Protein AF-A0A522F160-F1 (afdb_monomer)

Radius of gyration: 17.43 Å; Cα contacts (8 Å, |Δi|>4): 40; chains: 1; bounding bo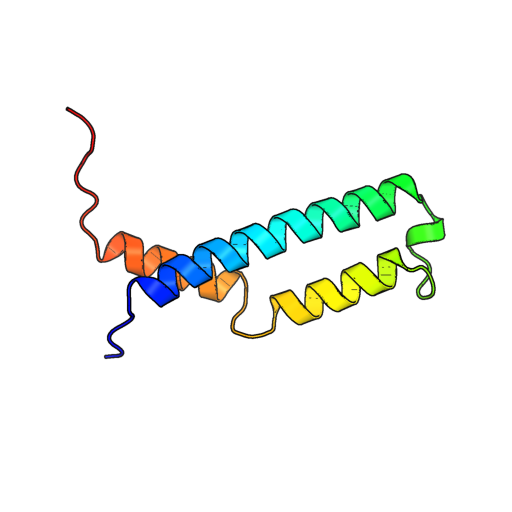x: 53×15×48 Å

Mean predicted aligned error: 8.34 Å

Secondary structure (DSSP, 8-state):
-----HHHHHHHHHHHHHHHHHHHHHHHHHHHTGGGGGSTTSHHHHHHHHHHHHHHTTS-HHHHHHHHHHHHHHS-------

Structure (mmCIF, N/CA/C/O backbone):
data_AF-A0A522F160-F1
#
_entry.id   AF-A0A522F160-F1
#
loop_
_atom_site.group_PDB
_atom_site.id
_atom_site.type_symbol
_atom_site.label_atom_id
_atom_site.label_alt_id
_atom_site.label_comp_id
_atom_site.label_asym_id
_atom_site.label_entity_id
_atom_site.label_seq_id
_atom_site.pdbx_PDB_ins_code
_atom_site.Cartn_x
_atom_site.Cartn_y
_atom_site.Cartn_z
_atom_site.occupancy
_atom_site.B_iso_or_equiv
_atom_site.auth_seq_id
_atom_site.auth_comp_id
_atom_site.auth_asym_id
_atom_site.auth_atom_id
_atom_site.pdbx_PDB_model_num
ATOM 1 N N . MET A 1 1 ? -5.908 -6.310 30.073 1.00 36.88 1 MET A N 1
ATOM 2 C CA . MET A 1 1 ? -6.963 -5.845 29.149 1.00 36.88 1 MET A CA 1
ATOM 3 C C . MET A 1 1 ? -6.577 -4.446 28.705 1.00 36.88 1 MET A C 1
ATOM 5 O O . MET A 1 1 ? -6.677 -3.534 29.513 1.00 36.88 1 MET A O 1
ATOM 9 N N . HIS A 1 2 ? -6.015 -4.287 27.503 1.00 39.50 2 HIS A N 1
ATOM 10 C CA . HIS A 1 2 ? -5.703 -2.955 26.981 1.00 39.50 2 HIS A CA 1
ATOM 11 C C . HIS A 1 2 ? -7.020 -2.279 26.600 1.00 39.50 2 HIS A C 1
ATOM 13 O O . HIS A 1 2 ? -7.742 -2.769 25.737 1.00 39.50 2 HIS A O 1
ATOM 19 N N . THR A 1 3 ? -7.353 -1.188 27.282 1.00 45.22 3 THR A N 1
ATOM 20 C CA . THR A 1 3 ? -8.419 -0.267 26.888 1.00 45.22 3 THR A CA 1
ATOM 21 C C . 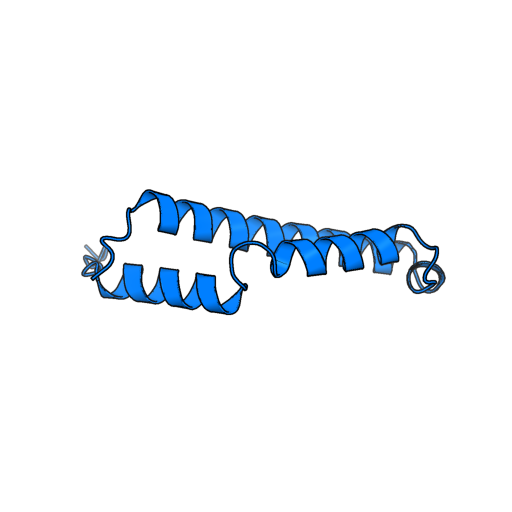THR A 1 3 ? -8.009 0.404 25.580 1.00 45.22 3 THR A C 1
ATOM 23 O O . THR A 1 3 ? -7.320 1.421 25.604 1.00 45.22 3 THR A O 1
ATOM 26 N N . GLN A 1 4 ? -8.369 -0.211 24.451 1.00 56.31 4 GLN A N 1
ATOM 27 C CA . GLN A 1 4 ? -8.190 0.374 23.124 1.00 56.31 4 GLN A CA 1
ATOM 28 C C . GLN A 1 4 ? -9.072 1.609 22.996 1.00 56.31 4 GLN A C 1
ATOM 30 O O . GLN A 1 4 ? -10.246 1.602 23.381 1.00 56.31 4 GLN A O 1
ATOM 35 N N . THR A 1 5 ? -8.478 2.693 22.510 1.00 61.22 5 THR A N 1
ATOM 36 C CA . THR A 1 5 ? -9.188 3.965 22.384 1.00 61.22 5 THR A CA 1
ATOM 37 C C . THR A 1 5 ? -9.804 4.081 20.989 1.00 61.22 5 THR A C 1
ATOM 39 O O . THR A 1 5 ? -9.192 3.650 20.013 1.00 61.22 5 THR A O 1
ATOM 42 N N . PRO A 1 6 ? -10.977 4.724 20.840 1.00 64.81 6 PRO A N 1
ATOM 43 C CA . PRO A 1 6 ? -11.612 4.933 19.533 1.00 64.81 6 PRO A CA 1
ATOM 44 C C . PRO A 1 6 ? -10.687 5.571 18.480 1.00 64.81 6 PRO A C 1
ATOM 46 O O . PRO A 1 6 ? -10.878 5.377 17.281 1.00 64.81 6 PRO A O 1
ATOM 49 N N . ILE A 1 7 ? -9.678 6.323 18.931 1.00 73.81 7 ILE A N 1
ATOM 50 C CA . ILE A 1 7 ? -8.664 6.972 18.098 1.00 73.81 7 ILE A CA 1
ATOM 51 C C . ILE A 1 7 ? -7.784 5.933 17.389 1.00 73.81 7 ILE A C 1
ATOM 53 O O . ILE A 1 7 ? -7.540 6.073 16.196 1.00 73.81 7 ILE A O 1
ATOM 57 N N . GLU A 1 8 ? -7.353 4.870 18.071 1.00 70.25 8 GLU A N 1
ATOM 58 C CA . GLU A 1 8 ? -6.505 3.816 17.486 1.00 70.25 8 GLU A CA 1
ATOM 59 C C . GLU A 1 8 ? -7.227 3.070 16.358 1.00 70.25 8 GLU A C 1
ATOM 61 O O . GLU A 1 8 ? -6.637 2.768 15.316 1.00 70.25 8 GLU A O 1
ATOM 66 N N . SER A 1 9 ? -8.529 2.843 16.524 1.00 72.62 9 SER A N 1
ATOM 67 C CA . SER A 1 9 ? -9.373 2.216 15.507 1.00 72.62 9 SER A CA 1
ATOM 68 C C . SER A 1 9 ? -9.602 3.135 14.305 1.00 72.62 9 SER A C 1
ATOM 70 O O . SER A 1 9 ? -9.460 2.690 13.168 1.00 72.62 9 SER A O 1
ATOM 72 N N . ILE A 1 10 ? -9.843 4.435 14.512 1.00 78.94 10 ILE A N 1
ATOM 73 C CA . ILE A 1 10 ? -9.924 5.416 13.410 1.00 78.94 10 ILE A CA 1
ATOM 74 C C . ILE A 1 10 ? -8.593 5.498 12.646 1.00 78.94 10 ILE A C 1
ATOM 76 O O . ILE A 1 10 ? -8.585 5.449 11.416 1.00 78.94 10 ILE A O 1
ATOM 80 N N . LEU A 1 11 ? -7.464 5.564 13.357 1.00 82.06 11 LEU A N 1
ATOM 81 C CA . LEU A 1 11 ? -6.132 5.583 12.747 1.00 82.06 11 LEU A CA 1
ATOM 82 C C . LEU A 1 11 ? -5.848 4.300 11.957 1.00 82.06 11 LEU A C 1
ATOM 84 O O . LEU A 1 11 ? -5.251 4.369 10.884 1.00 82.06 11 LEU A O 1
ATOM 88 N N . SER A 1 12 ? -6.325 3.148 12.435 1.00 81.44 12 SER A N 1
ATOM 89 C CA . SER A 1 12 ? -6.214 1.871 11.722 1.00 81.44 12 SER A CA 1
ATOM 90 C C . SER A 1 12 ? -7.008 1.870 10.411 1.00 81.44 12 SER A C 1
ATOM 92 O O . SER A 1 12 ? -6.494 1.397 9.398 1.00 81.44 12 SER A O 1
ATOM 94 N N . VAL A 1 13 ? -8.221 2.446 10.386 1.00 82.31 13 VAL A N 1
ATOM 95 C CA . VAL A 1 13 ? -8.995 2.620 9.138 1.00 82.31 13 VAL A CA 1
ATOM 96 C C . VAL A 1 13 ? -8.253 3.528 8.161 1.00 82.31 13 VAL A C 1
ATOM 98 O O . VAL A 1 13 ? -8.075 3.155 7.003 1.00 82.31 13 VAL A O 1
ATOM 101 N N . ILE A 1 14 ? -7.802 4.701 8.623 1.00 85.75 14 ILE A N 1
ATOM 102 C CA . ILE A 1 14 ? -7.105 5.685 7.780 1.00 85.75 14 ILE A CA 1
ATOM 103 C C . ILE A 1 14 ? -5.842 5.065 7.184 1.00 85.75 14 ILE A C 1
ATOM 105 O O . ILE A 1 14 ? -5.627 5.131 5.977 1.00 85.75 14 ILE A O 1
ATOM 109 N N . LYS A 1 15 ? -5.026 4.410 8.016 1.00 86.00 15 LYS A N 1
ATOM 110 C CA . LYS A 1 15 ? -3.800 3.747 7.572 1.00 86.00 15 LYS A CA 1
ATOM 111 C C . LYS A 1 15 ? -4.096 2.672 6.525 1.00 86.00 15 LYS A C 1
ATOM 113 O O . LYS A 1 15 ? -3.426 2.633 5.496 1.00 86.00 15 LYS A O 1
ATOM 118 N N . LEU A 1 16 ? -5.105 1.832 6.761 1.00 87.19 16 LEU A N 1
ATOM 119 C CA . LEU A 1 16 ? -5.495 0.769 5.836 1.00 87.19 16 LEU A CA 1
ATOM 120 C C . LEU A 1 16 ? -5.958 1.320 4.479 1.00 87.19 16 LEU A C 1
ATOM 122 O O . LEU A 1 16 ? -5.596 0.753 3.448 1.00 87.19 16 LEU A O 1
ATOM 126 N N . ALA A 1 17 ? -6.749 2.395 4.481 1.00 88.19 17 ALA A N 1
ATOM 127 C CA . ALA A 1 17 ? -7.209 3.057 3.263 1.00 88.19 17 ALA A CA 1
ATOM 128 C C . ALA A 1 17 ? -6.028 3.647 2.480 1.00 88.19 17 ALA A C 1
ATOM 130 O O . ALA A 1 17 ? -5.814 3.270 1.332 1.00 88.19 17 ALA A O 1
ATOM 131 N N . CYS A 1 18 ? -5.185 4.450 3.139 1.00 90.25 18 CYS A N 1
ATOM 132 C CA . CYS A 1 18 ? -4.013 5.062 2.513 1.00 90.25 18 CYS A CA 1
ATOM 133 C C . CYS A 1 18 ? -3.057 4.026 1.910 1.00 90.25 18 CYS A C 1
ATOM 135 O O . CYS A 1 18 ? -2.566 4.216 0.801 1.00 90.25 18 CYS A O 1
ATOM 137 N N . ILE A 1 19 ? -2.790 2.920 2.614 1.00 90.75 19 ILE A N 1
ATOM 138 C CA . ILE A 1 19 ? -1.936 1.849 2.086 1.00 90.75 19 ILE A CA 1
ATOM 139 C C . ILE A 1 19 ? -2.539 1.262 0.808 1.00 90.75 19 ILE A C 1
ATOM 141 O O . ILE A 1 19 ? -1.806 1.073 -0.158 1.00 90.75 19 ILE A O 1
ATOM 145 N N . ASN A 1 20 ? -3.842 0.975 0.776 1.00 90.12 20 ASN A N 1
ATOM 146 C CA . ASN A 1 20 ? -4.457 0.383 -0.414 1.00 90.12 20 ASN A CA 1
ATOM 147 C C . ASN A 1 20 ? -4.442 1.366 -1.592 1.00 90.12 20 ASN A C 1
ATOM 149 O O . ASN A 1 20 ? -4.006 0.995 -2.676 1.00 90.12 20 ASN A O 1
ATOM 153 N N . ASP A 1 21 ? -4.832 2.620 -1.368 1.00 94.19 21 ASP A N 1
ATOM 154 C CA . ASP A 1 21 ? -4.923 3.620 -2.438 1.00 94.19 21 ASP A CA 1
ATOM 155 C C . ASP A 1 21 ? -3.547 3.921 -3.051 1.00 94.19 21 ASP A C 1
ATOM 157 O O . ASP A 1 21 ? -3.396 3.997 -4.272 1.00 94.19 21 ASP A O 1
ATOM 161 N N . VAL A 1 22 ? -2.509 4.031 -2.213 1.00 94.50 22 VAL A N 1
ATOM 162 C CA . VAL A 1 22 ? -1.132 4.228 -2.689 1.00 94.50 22 VAL A CA 1
ATOM 163 C C . VAL A 1 22 ? -0.624 2.995 -3.439 1.00 94.50 22 VAL A C 1
ATOM 165 O O . VAL A 1 22 ? 0.078 3.150 -4.438 1.00 94.50 22 VAL A O 1
ATOM 168 N N . HIS A 1 23 ? -0.984 1.782 -3.005 1.00 95.00 23 HIS A N 1
ATOM 169 C CA . HIS A 1 23 ? -0.610 0.554 -3.709 1.00 95.00 23 HIS A CA 1
ATOM 170 C C . HIS A 1 23 ? -1.160 0.541 -5.138 1.00 95.00 23 HIS A C 1
ATOM 172 O O . HIS A 1 23 ? -0.399 0.364 -6.088 1.00 95.00 23 HIS A O 1
ATOM 178 N N . GLU A 1 24 ? -2.463 0.787 -5.287 1.00 96.62 24 GLU A N 1
ATOM 179 C CA . GLU A 1 24 ? -3.137 0.832 -6.589 1.00 96.62 24 GLU A CA 1
ATOM 180 C C . GLU A 1 24 ? -2.516 1.902 -7.498 1.00 96.62 24 GLU A C 1
ATOM 182 O O . GLU A 1 24 ? -2.214 1.640 -8.662 1.00 96.62 24 GLU A O 1
ATOM 187 N N . ALA A 1 25 ? -2.215 3.089 -6.958 1.00 97.12 25 ALA A N 1
ATOM 188 C CA . ALA A 1 25 ? -1.549 4.150 -7.711 1.00 97.12 25 ALA A CA 1
ATOM 189 C C . ALA A 1 25 ? -0.148 3.742 -8.212 1.00 97.12 25 ALA A C 1
ATOM 191 O O . ALA A 1 25 ? 0.222 4.043 -9.351 1.00 97.12 25 ALA A O 1
ATOM 192 N N . ILE A 1 26 ? 0.638 3.038 -7.389 1.00 96.56 26 ILE A N 1
ATOM 193 C CA . ILE A 1 26 ? 1.957 2.523 -7.786 1.00 96.56 26 ILE A CA 1
ATOM 194 C C . ILE A 1 26 ? 1.813 1.448 -8.868 1.00 96.56 26 ILE A C 1
ATOM 196 O O . ILE A 1 26 ? 2.592 1.444 -9.825 1.00 96.56 26 ILE A O 1
ATOM 200 N N . MET A 1 27 ? 0.832 0.553 -8.745 1.00 96.94 27 MET A N 1
ATOM 201 C CA . MET A 1 27 ? 0.582 -0.497 -9.734 1.00 96.94 27 MET A CA 1
ATOM 202 C C . MET A 1 27 ? 0.171 0.091 -11.086 1.00 96.94 27 MET A C 1
ATOM 204 O O . MET A 1 27 ? 0.790 -0.243 -12.096 1.00 96.94 27 MET A O 1
ATOM 208 N N . LEU A 1 28 ? -0.741 1.065 -11.100 1.00 97.38 28 LEU A N 1
ATOM 209 C CA . LEU A 1 28 ? -1.104 1.813 -12.308 1.00 97.38 28 LEU A CA 1
ATOM 210 C C . LEU A 1 28 ? 0.109 2.509 -12.942 1.00 97.38 28 LEU A C 1
ATOM 212 O O . LEU A 1 28 ? 0.306 2.44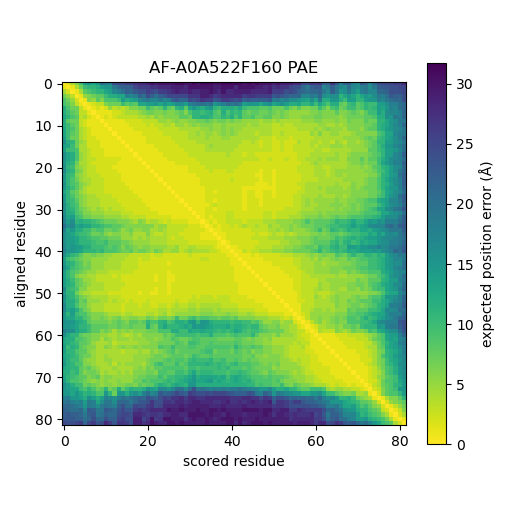8 -14.155 1.00 97.38 28 LEU A O 1
ATOM 216 N N . LEU A 1 29 ? 0.980 3.126 -12.136 1.00 95.81 29 LEU A N 1
ATOM 217 C CA . LEU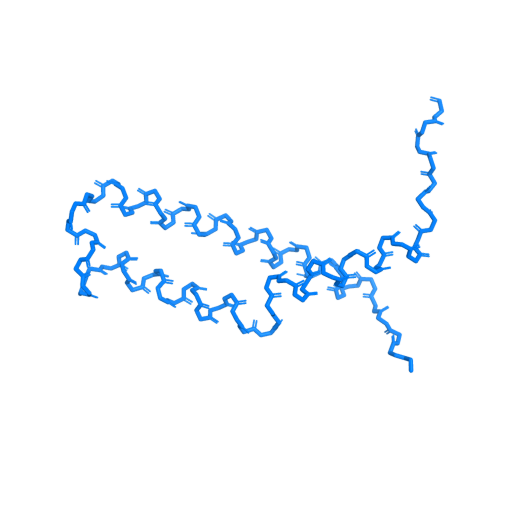 A 1 29 ? 2.224 3.715 -12.640 1.00 95.81 29 LEU A CA 1
ATOM 218 C C . LEU A 1 29 ? 3.129 2.657 -13.295 1.00 95.81 29 LEU A C 1
ATOM 220 O O . LEU A 1 29 ? 3.734 2.917 -14.337 1.00 95.81 29 LEU A O 1
ATOM 224 N N . LYS A 1 30 ? 3.237 1.460 -12.704 1.00 96.12 30 LYS A N 1
ATOM 225 C CA . LYS A 1 30 ? 4.019 0.357 -13.283 1.00 96.12 30 LYS A CA 1
ATOM 226 C C . LYS A 1 30 ? 3.441 -0.117 -14.613 1.00 96.12 30 LYS A C 1
ATOM 228 O O . LYS A 1 30 ? 4.223 -0.367 -15.530 1.00 96.12 30 LYS A O 1
ATOM 233 N N . GLU A 1 31 ? 2.120 -0.196 -14.728 1.00 96.12 31 GLU A N 1
ATOM 234 C CA . GLU A 1 31 ? 1.426 -0.542 -15.972 1.00 96.12 31 GLU A CA 1
ATOM 235 C C . GLU A 1 31 ? 1.668 0.503 -17.066 1.00 96.12 31 GLU A C 1
ATOM 237 O O . GLU A 1 31 ? 2.092 0.143 -18.164 1.00 96.12 31 GLU A O 1
ATOM 242 N N . ILE A 1 32 ? 1.515 1.796 -16.752 1.00 96.06 32 ILE A N 1
ATOM 243 C CA . ILE A 1 32 ? 1.771 2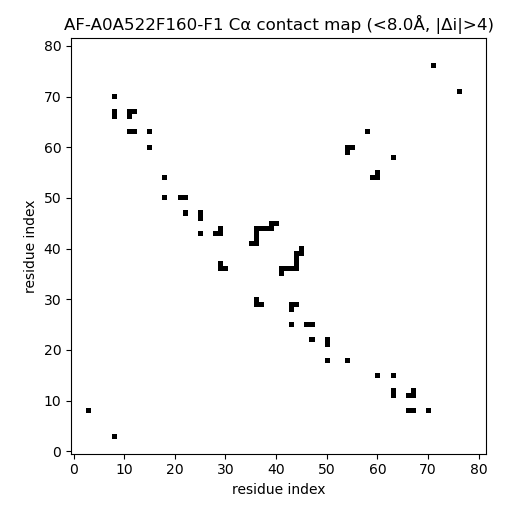.907 -17.688 1.00 96.06 32 ILE A CA 1
ATOM 244 C C . ILE A 1 32 ? 3.220 2.884 -18.193 1.00 96.06 32 ILE A C 1
ATOM 246 O O . ILE A 1 32 ? 3.485 3.081 -19.379 1.00 96.06 32 ILE A O 1
ATOM 250 N N . CYS A 1 33 ? 4.181 2.626 -17.304 1.00 94.81 33 CYS A N 1
ATOM 251 C CA . CYS A 1 33 ? 5.596 2.527 -17.664 1.00 94.81 33 CYS A CA 1
ATOM 252 C C . CYS A 1 33 ? 5.959 1.210 -18.387 1.00 94.81 33 CYS A C 1
ATOM 254 O O . CYS A 1 33 ? 7.074 1.083 -18.909 1.00 94.81 33 CYS A O 1
ATOM 256 N N . GLY A 1 34 ? 5.050 0.231 -18.416 1.00 93.62 34 GLY A N 1
ATOM 257 C CA . GLY A 1 34 ? 5.215 -1.056 -19.087 1.00 93.62 34 GLY A CA 1
ATOM 258 C C . GLY A 1 34 ? 6.400 -1.873 -18.563 1.00 93.62 34 GLY A C 1
ATOM 259 O O . GLY A 1 34 ? 6.795 -1.774 -17.404 1.00 93.62 34 GLY A O 1
ATOM 260 N N . GLY A 1 35 ? 7.028 -2.666 -19.438 1.00 92.62 35 GLY A N 1
ATOM 261 C CA . GLY A 1 35 ? 8.116 -3.588 -19.070 1.00 92.62 35 GLY A CA 1
ATOM 262 C C . GLY A 1 35 ? 9.311 -2.940 -18.352 1.00 92.62 35 GLY A C 1
ATOM 263 O O . GLY A 1 35 ? 9.954 -3.576 -17.519 1.00 92.62 35 GLY A O 1
ATOM 264 N N . LYS A 1 36 ? 9.583 -1.652 -18.608 1.00 92.44 36 LYS A N 1
ATOM 265 C CA . LYS A 1 36 ? 10.680 -0.920 -17.951 1.00 92.44 36 LYS A CA 1
ATOM 266 C C . LYS A 1 36 ? 10.459 -0.755 -16.448 1.00 92.44 36 LYS A C 1
ATOM 268 O O . LYS A 1 36 ? 11.418 -0.649 -15.688 1.00 92.44 36 LYS A O 1
ATOM 273 N N . SER A 1 37 ? 9.202 -0.768 -16.017 1.00 93.25 37 SER A N 1
ATOM 274 C CA . SER A 1 37 ? 8.820 -0.593 -14.622 1.00 93.25 37 SER A CA 1
ATOM 275 C C . SER A 1 37 ? 9.220 -1.758 -13.717 1.00 93.25 37 SER A C 1
ATOM 277 O O . SER A 1 37 ? 9.141 -1.613 -12.500 1.00 93.25 37 SER A O 1
ATOM 279 N N . TYR A 1 38 ? 9.640 -2.895 -14.281 1.00 89.25 38 TYR A N 1
ATOM 280 C CA . TYR A 1 38 ? 10.092 -4.080 -13.546 1.00 89.25 38 TYR A CA 1
ATOM 281 C C . TYR A 1 38 ? 11.608 -4.112 -13.322 1.00 89.25 38 TYR A C 1
ATOM 283 O O . TYR A 1 38 ? 12.102 -4.956 -12.573 1.00 89.25 38 TYR A O 1
ATOM 291 N N . PHE A 1 39 ? 12.368 -3.188 -13.919 1.00 92.81 39 PHE A N 1
ATOM 292 C CA . PHE A 1 39 ? 13.787 -3.064 -13.604 1.00 92.81 39 PHE A CA 1
ATOM 293 C C . PHE A 1 39 ? 13.968 -2.534 -12.177 1.00 92.81 39 PHE A C 1
ATOM 295 O O . PHE A 1 39 ? 13.269 -1.616 -11.740 1.00 92.81 39 PHE A O 1
ATOM 302 N N . LYS A 1 40 ? 14.929 -3.104 -11.439 1.00 88.75 40 LYS A N 1
ATOM 303 C CA . LYS A 1 40 ? 15.184 -2.752 -10.029 1.00 88.75 40 LYS A CA 1
ATOM 304 C C . LYS A 1 40 ? 15.548 -1.279 -9.827 1.00 88.75 40 LYS A C 1
ATOM 306 O O . LYS A 1 40 ? 15.257 -0.718 -8.781 1.00 88.75 40 LYS A O 1
ATOM 311 N N . ASN A 1 41 ? 16.181 -0.662 -10.819 1.00 92.25 41 ASN A N 1
ATOM 312 C CA . ASN A 1 41 ? 16.579 0.746 -10.799 1.00 92.25 41 ASN A CA 1
ATOM 313 C C . ASN A 1 41 ? 15.465 1.704 -11.254 1.00 92.25 41 ASN A C 1
ATOM 315 O O . ASN A 1 41 ? 15.663 2.917 -11.221 1.00 92.25 41 ASN A O 1
ATOM 319 N N . HIS A 1 42 ? 14.312 1.192 -11.688 1.00 95.25 42 HIS A N 1
ATOM 320 C CA . HIS A 1 42 ? 13.189 2.033 -12.072 1.00 95.25 42 HIS A CA 1
ATOM 321 C C . HIS A 1 42 ? 12.485 2.593 -10.832 1.00 95.25 42 HIS A C 1
ATOM 323 O O . HIS A 1 42 ? 12.264 1.883 -9.849 1.00 95.25 42 HIS A O 1
ATOM 329 N N . ILE A 1 43 ? 12.080 3.863 -10.886 1.00 94.50 43 ILE A N 1
ATOM 330 C CA . ILE A 1 43 ? 11.521 4.565 -9.725 1.00 94.50 43 ILE A CA 1
ATOM 331 C C . ILE A 1 43 ? 10.247 3.907 -9.176 1.00 94.50 43 ILE A C 1
ATOM 333 O O . ILE A 1 43 ? 10.073 3.820 -7.966 1.00 94.50 43 ILE A O 1
ATOM 337 N N . SER A 1 44 ? 9.401 3.349 -10.043 1.00 94.94 44 SER A N 1
ATOM 338 C CA . SER A 1 44 ? 8.190 2.634 -9.620 1.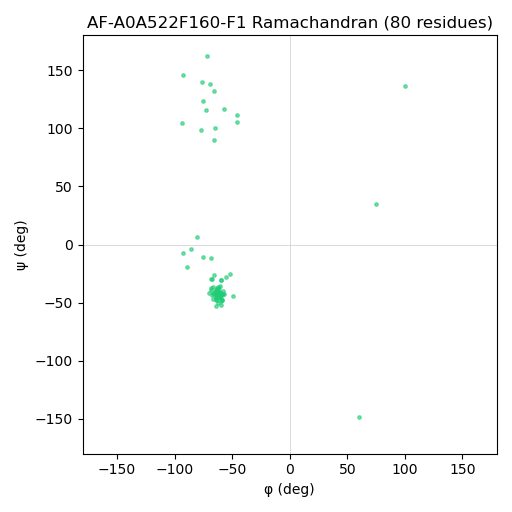00 94.94 44 SER A CA 1
ATOM 339 C C . SER A 1 44 ? 8.476 1.322 -8.874 1.00 94.94 44 SER A C 1
ATOM 341 O O . SER A 1 44 ? 7.699 0.940 -8.005 1.00 94.94 44 SER A O 1
ATOM 343 N N . SER A 1 45 ? 9.593 0.640 -9.158 1.00 93.56 45 SER A N 1
ATOM 344 C CA . SER A 1 45 ? 10.045 -0.511 -8.359 1.00 93.56 45 SER A CA 1
ATOM 345 C C . SER A 1 45 ? 10.491 -0.078 -6.969 1.00 93.56 45 SER A C 1
ATOM 347 O O . SER A 1 45 ? 10.188 -0.761 -5.995 1.00 93.56 45 SER A O 1
ATOM 349 N N . LYS A 1 46 ? 11.169 1.072 -6.872 1.00 94.25 46 LYS A N 1
ATOM 350 C CA . LYS A 1 46 ? 11.551 1.650 -5.583 1.00 94.25 46 LYS A CA 1
ATOM 351 C C . LYS A 1 46 ? 10.318 2.034 -4.762 1.00 94.25 46 LYS A C 1
ATOM 353 O O . LYS A 1 46 ? 10.228 1.641 -3.609 1.00 94.25 46 LYS A O 1
ATOM 358 N N . PHE A 1 47 ? 9.349 2.725 -5.368 1.00 95.62 47 PHE A N 1
ATOM 359 C CA . PHE A 1 47 ? 8.103 3.090 -4.687 1.00 95.62 47 PHE A CA 1
ATOM 360 C C . PHE A 1 47 ? 7.338 1.876 -4.164 1.00 95.62 47 PHE A C 1
ATOM 362 O O . PHE A 1 47 ? 6.835 1.926 -3.047 1.00 95.62 47 PHE A O 1
ATOM 369 N N . LEU A 1 48 ? 7.285 0.784 -4.931 1.00 94.75 48 LEU A N 1
ATOM 370 C CA . LEU A 1 48 ? 6.648 -0.450 -4.475 1.00 94.75 48 LEU A CA 1
ATOM 371 C C . LEU A 1 48 ? 7.365 -1.047 -3.253 1.00 94.75 48 LEU A C 1
ATOM 373 O O . LEU A 1 48 ? 6.709 -1.406 -2.283 1.00 94.75 48 LEU A O 1
ATOM 377 N N . ALA A 1 49 ? 8.699 -1.096 -3.266 1.00 92.69 49 ALA A N 1
ATOM 378 C CA . ALA A 1 49 ? 9.474 -1.600 -2.131 1.00 92.69 49 ALA A CA 1
ATOM 379 C C . ALA A 1 49 ? 9.308 -0.725 -0.872 1.00 92.69 49 ALA A C 1
ATOM 381 O O . ALA A 1 49 ? 9.117 -1.245 0.229 1.00 92.69 49 ALA A O 1
ATOM 382 N N . ASP A 1 50 ? 9.333 0.601 -1.032 1.00 93.00 50 ASP A N 1
ATOM 383 C CA . ASP A 1 50 ? 9.115 1.547 0.069 1.00 93.00 50 ASP A CA 1
ATOM 384 C C . ASP A 1 50 ? 7.686 1.407 0.637 1.00 93.00 50 ASP A C 1
ATOM 386 O O . ASP A 1 50 ? 7.483 1.423 1.854 1.00 93.00 50 ASP A O 1
ATOM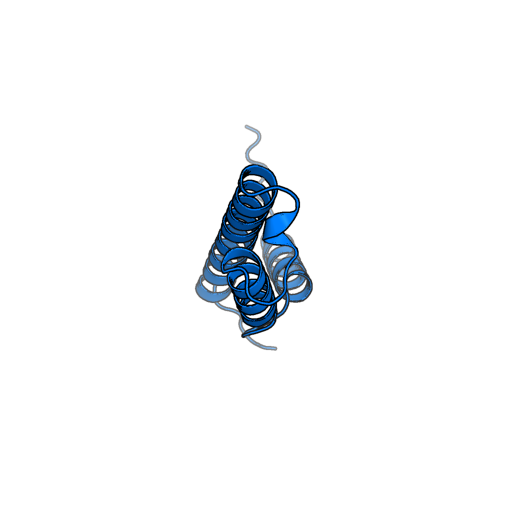 390 N N . HIS A 1 51 ? 6.689 1.204 -0.231 1.00 93.44 51 HIS A N 1
ATOM 391 C CA . HIS A 1 51 ? 5.300 0.951 0.159 1.00 93.44 51 HIS A CA 1
ATOM 392 C C . HIS A 1 51 ? 5.140 -0.350 0.956 1.00 93.44 51 HIS A C 1
ATOM 394 O O . HIS A 1 51 ? 4.502 -0.342 2.010 1.00 93.44 51 HIS A O 1
ATOM 400 N N . GLU A 1 52 ? 5.767 -1.445 0.518 1.00 90.56 52 GLU A N 1
ATOM 401 C CA . GLU A 1 52 ? 5.757 -2.721 1.244 1.00 90.56 52 GLU A CA 1
ATOM 402 C C . GLU A 1 52 ? 6.396 -2.596 2.635 1.00 90.56 52 GLU A C 1
ATOM 404 O O . GLU A 1 52 ? 5.894 -3.168 3.608 1.00 90.56 52 GLU A O 1
ATOM 409 N N . ALA A 1 53 ? 7.465 -1.806 2.768 1.00 89.81 53 ALA A N 1
ATOM 410 C CA . ALA A 1 53 ? 8.072 -1.520 4.065 1.00 89.81 53 ALA A CA 1
ATOM 411 C C . ALA A 1 53 ? 7.109 -0.747 4.986 1.00 89.81 53 ALA A C 1
ATOM 413 O O . ALA A 1 53 ? 6.925 -1.125 6.147 1.00 89.81 53 ALA A O 1
ATOM 414 N N . ILE A 1 54 ? 6.438 0.289 4.467 1.00 87.81 54 ILE A N 1
ATOM 415 C CA . ILE A 1 54 ? 5.444 1.079 5.215 1.00 87.81 54 ILE A CA 1
ATOM 416 C C . ILE A 1 54 ? 4.245 0.219 5.634 1.00 87.81 54 ILE A C 1
ATOM 418 O O . ILE A 1 54 ? 3.759 0.353 6.757 1.00 87.81 54 ILE A O 1
ATOM 422 N N . ASN A 1 55 ? 3.788 -0.692 4.772 1.00 85.50 55 ASN A N 1
ATOM 423 C CA . ASN A 1 55 ? 2.678 -1.596 5.075 1.00 85.50 55 ASN A CA 1
ATOM 424 C C . ASN A 1 55 ? 2.959 -2.494 6.296 1.00 85.50 55 ASN A C 1
ATOM 426 O O . ASN A 1 55 ? 2.044 -2.834 7.045 1.00 85.50 55 ASN A O 1
ATOM 430 N N . ASN A 1 56 ? 4.225 -2.842 6.532 1.00 82.69 56 ASN A N 1
ATOM 431 C CA . ASN A 1 56 ? 4.638 -3.669 7.667 1.00 82.69 56 ASN A CA 1
ATOM 432 C C . ASN A 1 56 ? 4.976 -2.856 8.934 1.00 82.69 56 ASN A C 1
ATOM 434 O O . ASN A 1 56 ? 4.970 -3.395 10.043 1.00 82.69 56 ASN A O 1
ATOM 438 N N . LEU A 1 57 ? 5.252 -1.558 8.801 1.00 82.44 57 LEU A N 1
ATOM 439 C CA . LEU A 1 57 ? 5.586 -0.663 9.911 1.00 82.44 57 LEU A CA 1
ATOM 440 C C . LEU A 1 57 ? 4.346 -0.304 10.731 1.00 82.44 57 LEU A C 1
ATOM 442 O O . LEU A 1 57 ? 3.394 0.262 10.207 1.00 82.44 57 LEU A O 1
ATO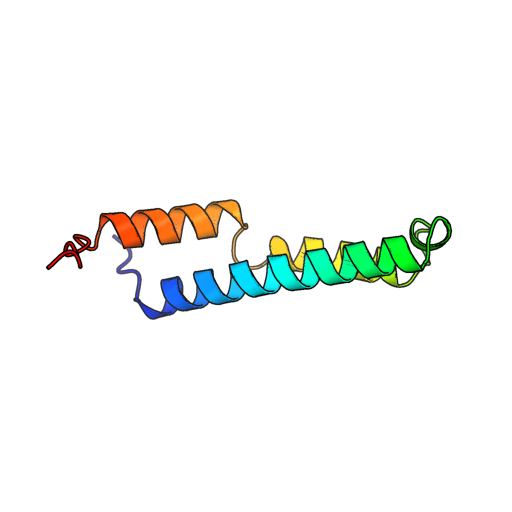M 446 N N . GLY A 1 58 ? 4.355 -0.572 12.040 1.00 68.69 58 GLY A N 1
ATOM 447 C CA . GLY A 1 58 ? 3.251 -0.205 12.940 1.00 68.69 58 GLY A CA 1
ATOM 448 C C . GLY A 1 58 ? 2.008 -1.091 12.796 1.00 68.69 58 GLY A C 1
ATOM 449 O O . GLY A 1 58 ? 0.889 -0.586 12.874 1.00 68.69 58 GLY A O 1
ATOM 450 N N . GLY A 1 59 ? 2.206 -2.384 12.522 1.00 74.19 59 GLY A N 1
ATOM 451 C CA . GLY A 1 59 ? 1.153 -3.394 12.385 1.00 74.19 59 GLY A CA 1
ATOM 452 C C . GLY A 1 59 ? 0.820 -3.700 10.928 1.00 74.19 59 GLY A C 1
ATOM 453 O O . GLY A 1 59 ? 0.715 -2.780 10.117 1.00 74.19 59 GLY A O 1
ATOM 454 N N . THR A 1 60 ? 0.663 -4.988 10.611 1.00 76.81 60 THR A N 1
ATOM 455 C CA . THR A 1 60 ? 0.314 -5.455 9.263 1.00 76.81 60 THR A CA 1
ATOM 456 C C . THR A 1 60 ? -1.133 -5.123 8.915 1.00 76.81 60 THR A C 1
ATOM 458 O O . THR A 1 60 ? -1.975 -4.878 9.788 1.00 76.81 60 THR A O 1
ATOM 461 N N . ARG A 1 61 ? -1.442 -5.166 7.618 1.00 75.56 61 ARG A N 1
ATOM 462 C CA . ARG A 1 61 ? -2.803 -5.045 7.087 1.00 75.56 61 ARG A CA 1
ATOM 463 C C . ARG A 1 61 ? -3.788 -5.977 7.801 1.00 75.56 61 ARG A C 1
ATOM 465 O O . ARG A 1 61 ? -4.896 -5.575 8.154 1.00 75.56 61 ARG A O 1
ATOM 472 N N . GLU A 1 62 ? -3.381 -7.219 8.021 1.00 78.25 62 GLU A N 1
ATOM 473 C CA . GLU A 1 62 ? -4.173 -8.272 8.652 1.00 78.25 62 GLU A CA 1
ATOM 474 C C . GLU A 1 62 ? -4.431 -7.957 10.123 1.00 78.25 62 GLU A C 1
ATOM 476 O O . GLU A 1 62 ? -5.571 -8.071 10.576 1.00 78.25 62 GLU A O 1
ATOM 481 N N . LEU A 1 63 ? -3.404 -7.494 10.842 1.00 78.56 63 LEU A N 1
ATOM 482 C CA . LEU A 1 63 ? -3.533 -7.091 12.237 1.00 78.56 63 LEU A CA 1
ATOM 483 C C . LEU A 1 63 ? -4.538 -5.940 12.382 1.00 78.56 63 LEU A C 1
ATOM 485 O O . LEU A 1 63 ? -5.434 -6.013 13.216 1.00 78.56 63 LEU A O 1
ATOM 489 N N . MET A 1 64 ? -4.465 -4.926 11.512 1.00 77.94 64 MET A N 1
ATOM 490 C CA . MET A 1 64 ? -5.422 -3.811 11.515 1.00 77.94 64 MET A CA 1
ATOM 491 C C . MET A 1 64 ? -6.858 -4.262 11.229 1.00 77.94 64 MET A C 1
ATOM 493 O O . MET A 1 64 ? -7.785 -3.823 11.907 1.00 77.94 64 MET A O 1
ATOM 497 N N . LYS A 1 65 ? -7.070 -5.160 10.256 1.00 77.81 65 LYS A N 1
ATOM 498 C CA . LYS A 1 65 ? -8.405 -5.721 9.978 1.00 77.81 65 LYS A CA 1
ATOM 499 C C . LYS A 1 65 ? -8.967 -6.464 11.190 1.00 77.81 65 LYS A C 1
ATOM 501 O O . LYS A 1 65 ? -10.149 -6.318 11.492 1.00 77.81 65 LYS A O 1
ATOM 506 N N . GLN A 1 66 ? -8.132 -7.236 11.886 1.00 79.62 66 GLN A N 1
ATOM 507 C CA . GLN A 1 66 ? -8.529 -7.933 13.110 1.00 79.62 66 GLN A CA 1
ATOM 508 C C . GLN A 1 66 ? -8.909 -6.947 14.219 1.00 79.62 66 GLN A C 1
ATOM 510 O O . GLN A 1 66 ? -9.953 -7.126 14.843 1.00 79.62 66 GLN A O 1
ATOM 515 N N . THR A 1 67 ? -8.123 -5.884 14.420 1.00 76.06 67 THR A N 1
ATOM 516 C CA . THR A 1 67 ? -8.435 -4.819 15.386 1.00 76.06 67 THR A CA 1
ATOM 517 C C . THR A 1 67 ? -9.778 -4.159 15.078 1.00 76.06 67 THR A C 1
ATOM 519 O O . THR A 1 67 ? -10.634 -4.061 15.953 1.00 76.06 67 THR A O 1
ATOM 522 N N . LEU A 1 68 ? -10.020 -3.789 13.818 1.00 76.56 68 LEU A N 1
ATOM 523 C CA . LEU A 1 68 ? -11.293 -3.196 13.400 1.00 76.56 68 LEU A CA 1
ATOM 524 C C . LEU A 1 68 ? -12.472 -4.154 13.578 1.00 76.56 68 LEU A C 1
ATOM 526 O O . LEU A 1 68 ? -13.542 -3.742 14.020 1.00 76.56 68 LEU A O 1
ATOM 530 N N . TYR A 1 69 ? -12.286 -5.435 13.262 1.00 81.56 69 TYR A N 1
ATOM 531 C CA . TYR A 1 69 ? -13.316 -6.449 13.459 1.00 81.56 69 TYR A CA 1
ATOM 532 C C . TYR A 1 69 ? -13.680 -6.612 14.942 1.00 81.56 69 TYR A C 1
ATOM 534 O O . TYR A 1 69 ? -14.860 -6.674 15.281 1.00 81.56 69 TYR A O 1
ATOM 542 N N . GLN A 1 70 ? -12.686 -6.630 15.834 1.00 78.00 70 GLN A N 1
ATOM 543 C CA . GLN A 1 70 ? -12.909 -6.691 17.281 1.00 78.00 70 GLN A CA 1
ATOM 544 C C . GLN A 1 70 ? -13.652 -5.449 17.796 1.00 78.00 70 GLN A C 1
ATOM 546 O O . GLN A 1 70 ? -14.614 -5.585 18.554 1.00 78.00 70 GLN A O 1
ATOM 551 N N . GLU A 1 71 ? -13.273 -4.253 17.335 1.00 73.81 71 GLU A N 1
ATOM 552 C CA . GLU A 1 71 ? -13.965 -2.999 17.656 1.00 73.81 71 GLU A CA 1
ATOM 553 C C . GLU A 1 71 ? -15.441 -3.052 17.211 1.00 73.81 71 GLU A C 1
ATOM 555 O O . GLU A 1 71 ? -16.338 -2.752 18.002 1.00 73.81 71 GLU A O 1
ATOM 560 N N . LEU A 1 72 ? -15.711 -3.494 15.976 1.00 75.00 72 LEU A N 1
ATOM 561 C CA . LEU A 1 72 ? -17.069 -3.633 15.438 1.00 75.00 72 LEU A CA 1
ATOM 562 C C . LEU A 1 72 ? -17.912 -4.653 16.209 1.00 75.00 72 LEU A C 1
ATOM 564 O O . LEU A 1 72 ? -19.088 -4.402 16.437 1.00 75.00 72 LEU A O 1
ATOM 568 N N . GLN A 1 73 ? -17.330 -5.774 16.640 1.00 76.38 73 GLN A N 1
ATOM 569 C CA . GLN A 1 73 ? -18.027 -6.773 17.459 1.00 76.38 73 GLN A CA 1
ATOM 570 C C . GLN A 1 73 ? -18.342 -6.245 18.867 1.00 76.38 73 GLN A C 1
ATOM 572 O O . GLN A 1 73 ? -19.407 -6.523 19.418 1.00 76.38 73 GLN A O 1
ATOM 577 N N . SER A 1 74 ? -17.435 -5.453 19.452 1.00 69.81 74 SER A N 1
ATOM 578 C CA . SER A 1 74 ? -17.627 -4.861 20.784 1.00 69.81 74 SER A CA 1
ATOM 579 C C . SER A 1 74 ? -18.730 -3.797 20.817 1.00 69.81 74 SER A C 1
ATOM 581 O O . SER A 1 74 ? -19.411 -3.625 21.831 1.00 69.81 74 SER A O 1
ATOM 583 N N . LYS A 1 75 ? -18.951 -3.098 19.698 1.00 65.88 75 LYS A N 1
ATOM 584 C CA . LYS A 1 75 ? -20.033 -2.127 19.556 1.00 65.88 75 LYS A CA 1
ATOM 585 C C . LYS A 1 75 ? -21.231 -2.844 18.956 1.00 65.88 75 LYS A C 1
ATOM 587 O O . LYS A 1 75 ? -21.256 -3.078 17.756 1.00 65.88 75 LYS A O 1
ATOM 592 N N . LYS A 1 76 ? -22.256 -3.142 19.771 1.00 55.91 76 LYS A N 1
ATOM 593 C CA . LYS A 1 76 ? -23.580 -3.556 19.265 1.00 55.91 76 LYS A CA 1
ATOM 594 C C . LYS A 1 76 ? -23.964 -2.609 18.131 1.00 55.91 76 LYS A C 1
ATOM 596 O O . LYS A 1 76 ? -24.292 -1.450 18.388 1.00 55.91 76 LYS A O 1
ATOM 601 N N . THR A 1 77 ? -23.883 -3.084 16.894 1.00 52.72 77 THR A N 1
ATOM 602 C CA . THR A 1 77 ? -24.270 -2.316 15.719 1.00 52.72 77 THR A CA 1
ATOM 603 C C . THR A 1 77 ? -25.766 -2.100 15.879 1.00 52.72 77 THR A C 1
ATOM 605 O O . THR A 1 77 ? -26.556 -3.028 15.717 1.00 52.72 77 THR A O 1
ATOM 608 N N . ARG A 1 78 ? -26.173 -0.911 16.341 1.00 47.78 78 ARG A N 1
ATOM 609 C CA . ARG A 1 78 ? -27.588 -0.547 16.337 1.00 47.78 78 ARG A CA 1
ATOM 610 C C . ARG A 1 78 ? -28.026 -0.676 14.886 1.00 47.78 78 ARG A C 1
ATOM 612 O O . ARG A 1 78 ? -27.470 0.006 14.030 1.00 47.78 78 ARG A O 1
ATOM 619 N N . SER A 1 79 ? -28.958 -1.591 14.632 1.00 42.84 79 SER A N 1
ATOM 620 C CA . SER A 1 79 ? -29.676 -1.677 13.366 1.00 42.84 79 SER A CA 1
ATOM 621 C C . SER A 1 79 ? -30.113 -0.265 12.991 1.00 42.84 79 SER A C 1
ATOM 623 O O . SER A 1 79 ? -30.923 0.331 13.696 1.00 42.84 79 SER A O 1
ATOM 625 N N . LEU A 1 80 ? -29.520 0.290 11.935 1.00 47.00 80 LEU A N 1
ATOM 626 C CA . LEU A 1 80 ? -29.941 1.567 11.358 1.00 47.00 80 LEU A CA 1
ATOM 627 C C . LEU A 1 80 ? -31.155 1.391 10.432 1.00 47.00 80 LEU A C 1
ATOM 629 O O . LEU A 1 80 ? -31.567 2.348 9.790 1.00 47.00 80 LEU A O 1
ATOM 633 N N . TYR A 1 81 ? -31.740 0.191 10.379 1.00 37.41 81 TYR A N 1
ATOM 634 C CA . TYR A 1 81 ? -33.045 -0.015 9.768 1.00 37.41 81 TYR A CA 1
ATOM 635 C C . TYR A 1 81 ? -34.126 0.472 10.739 1.00 37.41 81 TYR A C 1
ATOM 637 O O . TYR A 1 81 ? -34.457 -0.223 11.704 1.00 37.41 81 TYR A O 1
ATOM 645 N N . VAL A 1 82 ? -34.600 1.694 10.486 1.00 40.00 82 VAL A N 1
ATOM 646 C CA . VAL A 1 82 ? -35.982 2.120 10.751 1.00 40.00 82 VA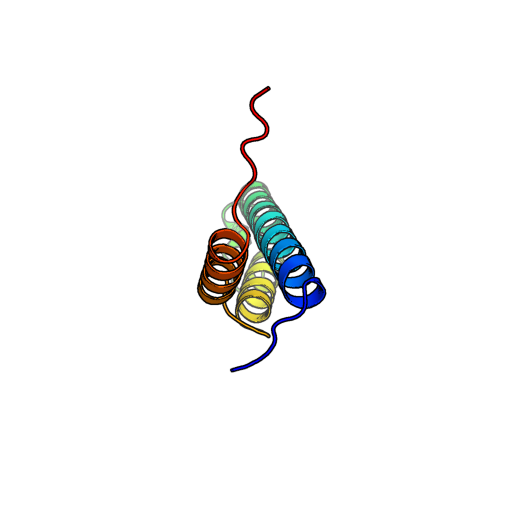L A CA 1
ATOM 647 C C . VAL A 1 82 ? -36.789 1.810 9.500 1.00 40.00 82 VAL A C 1
ATOM 649 O O . VAL A 1 82 ? -36.262 2.102 8.402 1.00 40.00 82 VAL A O 1
#

Nearest PDB structures (foldseek):
  3nf4-assembly1_A-2  TM=8.556E-01  e=3.562E-02  Mycolicibacterium thermoresistibile
  4kto-assembly1_A  TM=8.780E-01  e=8.856E-02  Sinorhizobium meliloti 1021
  8sgr-assembly1_A  TM=8.829E-01  e=1.625E-01  Homo sapiens
  4l1f-assembly1_A  TM=8.486E-01  e=1.439E-01  Acidaminococcus fermentans DSM 20731
  3swo-assembly1_D  TM=8.449E-01  e=2.486E-01  Mycolicibacterium smegmatis MC2 155

pLDDT: mean 80.38, std 16.46, range [36.88, 97.38]

Solvent-accessible surface area (backbone atoms only — not comparable to full-atom values): 4807 Å² total; per-residue (Å²): 132,84,83,78,51,75,63,60,52,52,49,39,52,51,52,53,50,53,54,50,56,54,48,53,54,42,50,52,51,28,58,76,54,38,81,61,26,73,39,79,88,27,69,52,37,46,52,50,54,55,48,56,52,54,47,54,55,93,54,38,69,66,56,42,52,51,52,48,50,54,54,53,68,72,44,78,76,71,76,82,78,126

Sequence (82 aa):
MHTQTPIESILSVIKLACINDVHEAIMLLKEICGGKSYFKNHISSKFLADHEAINNLGGTRELMKQTLYQELQSKKTRSLYV

Foldseek 3Di:
DDPDDPVVLVVLVVLLVVLVVQLVVLVVVLVVVDPVSPDCPHVSVVSNVVSVVSCPPPHHSVRSVVVNVVVVVVDPPPPPPD